Protein AF-A0AAN6JZK7-F1 (afdb_monomer_lite)

Foldseek 3Di:
DDDDDDDDDDDDDDDPPDDDPDDDPPDPDDDDDDDPPDPPPPDPPVVVVVLVVVLVVDDDLVQLLVCLLVLPLVSNVVSLVVVVVVDVSSVSSLVSSLVSNVVSVNVVNNVSSVVPD

Secondary structure (DSSP, 8-state):
-PPPPPPPPPPPPPP--------------PPP------------HHHHHHHHHHHTTSPP-HHHHHHHHHT-HHHHHHHHHHHHHH-S-HHHHHHHHHHHHHHTT-HHHHHHHHHH-

Organism: NCBI:txid329885

Radius of gyration: 25.12 Å; chains: 1; bounding box: 35×79×50 Å

pLDDT: mean 70.39, std 19.41, range [38.25, 94.88]

Structure (mmCIF, N/CA/C/O backbone):
data_AF-A0AAN6JZK7-F1
#
_entry.id   AF-A0AAN6JZK7-F1
#
loop_
_atom_site.group_PDB
_atom_site.id
_atom_site.type_symbol
_atom_site.label_atom_id
_atom_site.label_alt_id
_atom_site.label_comp_id
_atom_site.label_asym_id
_atom_site.label_entity_id
_atom_site.label_seq_id
_atom_site.pdbx_PDB_ins_code
_atom_site.Cartn_x
_atom_site.Cartn_y
_atom_site.Cartn_z
_atom_site.occupancy
_atom_site.B_iso_or_equiv
_atom_site.auth_seq_id
_atom_site.auth_comp_id
_atom_site.auth_asym_id
_atom_site.auth_atom_id
_atom_site.pdbx_PDB_model_num
ATOM 1 N N . MET A 1 1 ? -4.790 70.943 -19.851 1.00 48.44 1 MET A N 1
ATOM 2 C CA . MET A 1 1 ? -4.826 69.482 -19.622 1.00 48.44 1 MET A CA 1
ATOM 3 C C . MET A 1 1 ? -3.939 69.184 -18.420 1.00 48.44 1 MET A C 1
ATOM 5 O O . MET A 1 1 ? -2.760 69.496 -18.517 1.00 48.44 1 MET A O 1
ATOM 9 N N . PRO A 1 2 ? -4.460 68.701 -17.280 1.00 52.34 2 PRO A N 1
ATOM 10 C CA . PRO A 1 2 ? -3.614 68.235 -16.182 1.00 52.34 2 PRO A CA 1
ATOM 11 C C . PRO A 1 2 ? -3.160 66.784 -16.422 1.00 52.34 2 PRO A C 1
ATOM 13 O O . PRO A 1 2 ? -3.975 65.926 -16.756 1.00 52.34 2 PRO A O 1
ATOM 16 N N . SER A 1 3 ? -1.856 66.532 -16.283 1.00 62.81 3 SER A N 1
ATOM 17 C CA . SER A 1 3 ? -1.232 65.201 -16.359 1.00 62.81 3 SER A CA 1
ATOM 18 C C . SER A 1 3 ? -1.510 64.377 -15.090 1.00 62.81 3 SER A C 1
ATOM 20 O O . SER A 1 3 ? -1.619 64.965 -14.012 1.00 62.81 3 SER A O 1
ATOM 22 N N . PRO A 1 4 ? -1.619 63.037 -15.180 1.00 58.81 4 PRO A N 1
ATOM 23 C CA . PRO A 1 4 ? -2.001 62.191 -14.053 1.00 58.81 4 PRO A CA 1
ATOM 24 C C . PRO A 1 4 ? -0.870 62.037 -13.027 1.00 58.81 4 PRO A C 1
ATOM 26 O O . PRO A 1 4 ? 0.276 61.746 -13.366 1.00 58.81 4 PRO A O 1
ATOM 29 N N . THR A 1 5 ? -1.227 62.212 -11.757 1.00 57.31 5 THR A N 1
ATOM 30 C CA . THR A 1 5 ? -0.398 61.959 -10.577 1.00 57.31 5 THR A CA 1
ATOM 31 C C . THR A 1 5 ? -0.029 60.475 -10.517 1.00 57.31 5 THR A C 1
ATOM 33 O O . THR A 1 5 ? -0.909 59.625 -10.397 1.00 57.31 5 THR A O 1
ATOM 36 N N . ALA A 1 6 ? 1.260 60.148 -10.603 1.00 57.94 6 ALA A N 1
ATOM 37 C CA . ALA A 1 6 ? 1.738 58.787 -10.389 1.00 57.94 6 ALA A CA 1
ATOM 38 C C . ALA A 1 6 ? 1.538 58.397 -8.913 1.00 57.94 6 ALA A C 1
ATOM 40 O O . ALA A 1 6 ? 2.064 59.059 -8.017 1.00 57.94 6 ALA A O 1
ATOM 41 N N . SER A 1 7 ? 0.765 57.343 -8.649 1.00 60.81 7 SER A N 1
ATOM 42 C CA . SER A 1 7 ? 0.666 56.746 -7.314 1.00 60.81 7 SER A CA 1
ATOM 43 C C . SER A 1 7 ? 2.013 56.111 -6.937 1.00 60.81 7 SER A C 1
ATOM 45 O O . SER A 1 7 ? 2.541 55.334 -7.735 1.00 60.81 7 SER A O 1
ATOM 47 N N . PRO A 1 8 ? 2.596 56.402 -5.759 1.00 65.19 8 PRO A N 1
ATOM 48 C CA . PRO A 1 8 ? 3.817 55.731 -5.329 1.00 65.19 8 PRO A CA 1
ATOM 49 C C . PRO A 1 8 ? 3.525 54.253 -5.032 1.00 65.19 8 PRO A C 1
ATOM 51 O O . PRO A 1 8 ? 2.563 53.928 -4.335 1.00 65.19 8 PRO A O 1
ATOM 54 N N . MET A 1 9 ? 4.348 53.357 -5.581 1.00 72.19 9 MET A N 1
ATOM 55 C CA . MET A 1 9 ? 4.310 51.930 -5.256 1.00 72.19 9 MET A CA 1
ATOM 56 C C . MET A 1 9 ? 4.647 51.707 -3.771 1.00 72.19 9 MET A C 1
ATOM 58 O O . MET A 1 9 ? 5.535 52.388 -3.251 1.00 72.19 9 MET A O 1
ATOM 62 N N . PRO A 1 10 ? 3.991 50.753 -3.085 1.00 65.25 10 PRO A N 1
ATOM 63 C CA . PRO A 1 10 ? 4.375 50.367 -1.733 1.00 65.25 10 PRO A CA 1
ATOM 64 C C . PRO A 1 10 ? 5.765 49.718 -1.735 1.00 65.25 10 PRO A C 1
ATOM 66 O O . PRO A 1 10 ? 6.096 48.926 -2.619 1.00 65.25 10 PRO A O 1
ATOM 69 N N . SER A 1 11 ? 6.578 50.074 -0.742 1.00 57.72 11 SER A N 1
ATOM 70 C CA . SER A 1 11 ? 7.923 49.530 -0.544 1.00 57.72 11 SER A CA 1
ATOM 71 C C . SER A 1 11 ? 7.891 48.010 -0.319 1.00 57.72 11 SER A C 1
ATOM 73 O O . SER A 1 11 ? 6.941 47.514 0.296 1.00 57.72 11 SER A O 1
ATOM 75 N N . PRO A 1 12 ? 8.917 47.259 -0.765 1.00 64.50 12 PRO A N 1
ATOM 76 C CA . PRO A 1 12 ? 9.040 45.843 -0.431 1.00 64.50 12 PRO A CA 1
ATOM 77 C C . PRO A 1 12 ? 9.169 45.649 1.091 1.00 64.50 12 PRO A C 1
ATOM 79 O O . PRO A 1 12 ? 9.664 46.547 1.783 1.00 64.50 12 PRO A O 1
ATOM 82 N N . PRO A 1 13 ? 8.714 44.503 1.630 1.00 66.38 13 PRO A N 1
ATOM 83 C CA . PRO A 1 13 ? 8.859 44.201 3.046 1.00 66.38 13 PRO A CA 1
ATOM 84 C C . PRO A 1 13 ? 10.346 44.134 3.435 1.00 66.38 13 PRO A C 1
ATOM 86 O O . PRO A 1 13 ? 11.180 43.773 2.603 1.00 66.38 13 PRO A O 1
ATOM 89 N N . PRO A 1 14 ? 10.685 44.496 4.682 1.00 68.12 14 PRO A N 1
ATOM 90 C CA . PRO A 1 14 ? 12.061 44.471 5.160 1.00 68.12 14 PRO A CA 1
ATOM 91 C C . PRO A 1 14 ? 12.630 43.047 5.148 1.00 68.12 14 PRO A C 1
ATOM 93 O O . PRO A 1 14 ? 11.920 42.088 5.459 1.00 68.12 14 PRO A O 1
ATOM 96 N N . ASP A 1 15 ? 13.918 42.932 4.815 1.00 56.94 15 ASP A N 1
ATOM 97 C CA . ASP A 1 15 ? 14.681 41.688 4.902 1.00 56.94 15 ASP A CA 1
ATOM 98 C C . ASP A 1 15 ? 14.562 41.090 6.310 1.00 56.94 15 ASP A C 1
ATOM 100 O O . ASP A 1 15 ? 14.862 41.744 7.313 1.00 56.94 15 ASP A O 1
ATOM 104 N N . LEU A 1 16 ? 14.141 39.825 6.388 1.00 57.69 16 LEU A N 1
ATOM 105 C CA . LEU A 1 16 ? 14.170 39.033 7.616 1.00 57.69 16 LEU A CA 1
ATOM 106 C C . LEU A 1 16 ? 15.618 38.647 7.941 1.00 57.69 16 LEU A C 1
ATOM 108 O O . LEU A 1 16 ? 16.026 37.492 7.837 1.00 57.69 16 LEU A O 1
ATOM 112 N N . THR A 1 17 ? 16.420 39.623 8.357 1.00 54.66 17 THR A N 1
ATOM 113 C CA . THR A 1 17 ? 17.641 39.350 9.110 1.00 54.66 17 THR A CA 1
ATOM 114 C C . THR A 1 17 ? 17.256 38.849 10.496 1.00 54.66 17 THR A C 1
ATOM 116 O O . THR A 1 17 ? 16.885 39.646 11.358 1.00 54.66 17 THR A O 1
ATOM 119 N N . GLY A 1 18 ? 17.373 37.539 10.722 1.00 52.31 18 GLY A N 1
ATOM 120 C CA . GLY A 1 18 ? 17.450 36.994 12.075 1.00 52.31 18 GLY A CA 1
ATOM 121 C C . GLY A 1 18 ? 16.834 35.616 12.274 1.00 52.31 18 GLY A C 1
ATOM 122 O O . GLY A 1 18 ? 15.761 35.525 12.854 1.00 52.31 18 GLY A O 1
ATOM 123 N N . ILE A 1 19 ? 17.566 34.55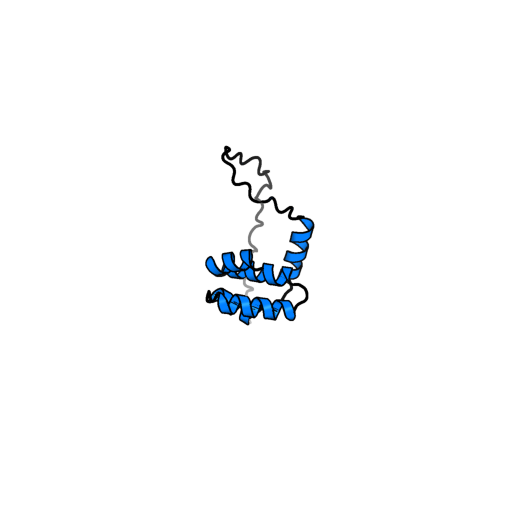4 11.925 1.00 50.53 19 ILE A N 1
ATOM 124 C CA . ILE A 1 19 ? 17.654 33.362 12.783 1.00 50.53 19 ILE A CA 1
ATOM 125 C C . ILE A 1 19 ? 19.125 32.912 12.775 1.00 50.53 19 ILE A C 1
ATOM 127 O O . ILE A 1 19 ? 19.642 32.592 11.703 1.00 50.53 19 ILE A O 1
ATOM 131 N N . PRO A 1 20 ? 19.839 32.915 13.915 1.00 45.69 20 PRO A N 1
ATOM 132 C CA . PRO A 1 20 ? 21.140 32.266 13.992 1.00 45.69 20 PRO A CA 1
ATOM 133 C C . PRO A 1 20 ? 20.961 30.752 13.823 1.00 45.69 20 PRO A C 1
ATOM 135 O O . PRO A 1 20 ? 20.184 30.124 14.536 1.00 45.69 20 PRO A O 1
ATOM 138 N N . ALA A 1 21 ? 21.687 30.172 12.869 1.00 50.34 21 ALA A N 1
ATOM 139 C CA . ALA A 1 21 ? 21.830 28.729 12.731 1.00 50.34 21 ALA A CA 1
ATOM 140 C C . ALA A 1 21 ? 22.766 28.217 13.836 1.00 50.34 21 ALA A C 1
ATOM 142 O O . ALA A 1 21 ? 23.980 28.288 13.696 1.00 50.34 21 ALA A O 1
ATOM 143 N N . ASN A 1 22 ? 22.183 27.788 14.951 1.00 39.94 22 ASN A N 1
ATOM 144 C CA . ASN A 1 22 ? 22.801 27.093 16.084 1.00 39.94 22 ASN A CA 1
ATOM 145 C C . ASN A 1 22 ? 21.596 26.488 16.839 1.00 39.94 22 ASN A C 1
ATOM 147 O O . ASN A 1 22 ? 20.656 27.215 17.127 1.00 39.94 22 ASN A O 1
ATOM 151 N N . GLU A 1 23 ? 21.438 25.188 17.059 1.00 38.25 23 GLU A N 1
ATOM 152 C CA . GLU A 1 23 ? 22.374 24.249 17.661 1.00 38.25 23 GLU A CA 1
ATOM 153 C C . GLU A 1 23 ? 22.064 22.807 17.231 1.00 38.25 23 GLU A C 1
ATOM 155 O O . GLU A 1 23 ? 20.919 22.406 17.026 1.00 38.25 23 GLU A O 1
ATOM 160 N N . TYR A 1 24 ? 23.151 22.052 17.116 1.00 44.56 24 TYR A N 1
ATOM 161 C CA . TYR A 1 24 ? 23.268 20.615 17.298 1.00 44.56 24 TYR A CA 1
ATOM 162 C C . TYR A 1 24 ? 22.161 20.018 18.182 1.00 44.56 24 TYR A C 1
ATOM 164 O O . TYR A 1 24 ? 22.041 20.363 19.355 1.00 44.56 24 TYR A O 1
ATOM 172 N N . PHE A 1 25 ? 21.405 19.059 17.648 1.00 45.41 25 PHE A N 1
ATOM 173 C CA . PHE A 1 25 ? 20.647 18.132 18.484 1.00 45.41 25 PHE A CA 1
ATOM 174 C C . PHE A 1 25 ? 21.636 17.137 19.104 1.00 45.41 25 PHE A C 1
ATOM 176 O O . PHE A 1 25 ? 21.871 16.064 18.551 1.00 45.41 25 PHE A O 1
ATOM 183 N N . GLU A 1 26 ? 22.253 17.520 20.223 1.00 43.19 26 GLU A N 1
ATOM 184 C CA . GLU A 1 26 ? 22.853 16.555 21.141 1.00 43.19 26 GLU A CA 1
ATOM 185 C C . GLU A 1 26 ? 21.751 15.837 21.937 1.00 43.19 26 GLU A C 1
ATOM 187 O O . GLU A 1 26 ? 20.857 16.454 22.516 1.00 43.19 26 GLU A O 1
ATOM 192 N N . ASP A 1 27 ? 21.854 14.508 21.948 1.00 45.72 27 ASP A N 1
ATOM 193 C CA . ASP A 1 27 ? 21.596 13.649 23.100 1.00 45.72 27 ASP A CA 1
ATOM 194 C C . ASP A 1 27 ? 20.208 13.690 23.763 1.00 45.72 27 ASP A C 1
ATOM 196 O O . ASP A 1 27 ? 20.043 14.030 24.935 1.00 45.72 27 ASP A O 1
ATOM 200 N N . PHE A 1 28 ? 19.209 13.129 23.073 1.00 40.56 28 PHE A N 1
ATOM 201 C CA . PHE A 1 28 ? 18.081 12.495 23.766 1.00 40.56 28 PHE A CA 1
ATOM 202 C C . PHE A 1 28 ? 18.496 11.110 24.297 1.00 40.56 28 PHE A C 1
ATOM 204 O O . PHE A 1 28 ? 18.203 10.071 23.704 1.00 40.56 28 PHE A O 1
ATOM 211 N N . TYR A 1 29 ? 19.171 11.095 25.451 1.00 43.44 29 TYR A N 1
ATOM 212 C CA . TYR A 1 29 ? 19.273 9.903 26.297 1.00 43.44 29 TYR A CA 1
ATOM 213 C C . TYR A 1 29 ? 17.881 9.544 26.832 1.00 43.44 29 TYR A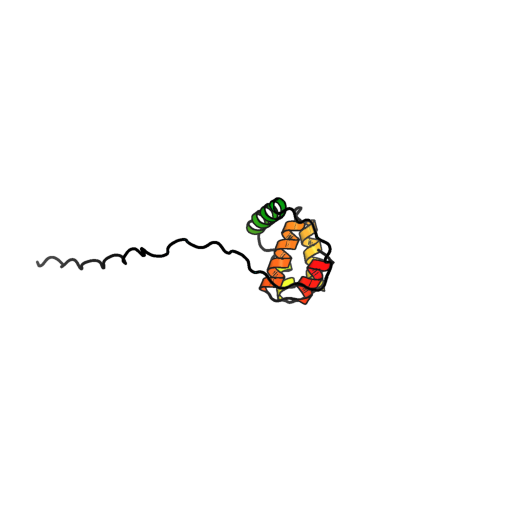 C 1
ATOM 215 O O . TYR A 1 29 ? 17.376 10.163 27.769 1.00 43.44 29 TYR A O 1
ATOM 223 N N . LEU A 1 30 ? 17.260 8.517 26.253 1.00 45.69 30 LEU A N 1
ATOM 224 C CA . LEU A 1 30 ? 16.125 7.824 26.860 1.00 45.69 30 LEU A CA 1
ATOM 225 C C . LEU A 1 30 ? 16.657 6.699 27.768 1.00 45.69 30 LEU A C 1
ATOM 227 O O . LEU A 1 30 ? 17.516 5.929 27.332 1.00 45.69 30 LEU A O 1
ATOM 231 N N . PRO A 1 31 ? 16.187 6.583 29.025 1.00 43.28 31 PRO A N 1
ATOM 232 C CA . PRO A 1 31 ? 16.622 5.522 29.925 1.00 43.28 31 PRO A CA 1
ATOM 233 C C . PRO A 1 31 ? 16.111 4.154 29.449 1.00 43.28 31 PRO A C 1
ATOM 235 O O . PRO A 1 31 ? 14.979 4.011 28.987 1.00 43.28 31 PRO A O 1
ATOM 238 N N . ALA A 1 32 ? 16.994 3.164 29.559 1.00 45.78 32 ALA A N 1
ATOM 239 C CA . ALA A 1 32 ? 16.866 1.822 29.013 1.00 45.78 32 ALA A CA 1
ATOM 240 C C . ALA A 1 32 ? 15.899 0.895 29.781 1.00 45.78 32 ALA A C 1
ATOM 242 O O . ALA A 1 32 ? 15.886 0.912 31.011 1.00 45.78 32 ALA A O 1
ATOM 243 N N . GLU A 1 33 ? 15.217 0.035 28.999 1.00 45.00 33 GLU A N 1
ATOM 244 C CA . GLU A 1 33 ? 14.802 -1.377 29.228 1.00 45.00 33 GLU A CA 1
ATOM 245 C C . GLU A 1 33 ? 13.284 -1.681 29.107 1.00 45.00 33 GLU A C 1
ATOM 247 O O . GLU A 1 33 ? 12.471 -0.833 29.473 1.00 45.00 33 GLU A O 1
ATOM 252 N N . PRO A 1 34 ? 12.861 -2.905 28.682 1.00 47.25 34 PRO A N 1
ATOM 253 C CA . PRO A 1 34 ? 13.641 -4.042 28.168 1.00 47.25 34 PRO A CA 1
ATOM 254 C C . PRO A 1 34 ? 13.236 -4.530 26.752 1.00 47.25 34 PRO A C 1
ATOM 256 O O . PRO A 1 34 ? 12.066 -4.606 26.385 1.00 47.25 34 PRO A O 1
ATOM 259 N N . SER A 1 35 ? 14.260 -4.923 25.987 1.00 47.28 35 SER A N 1
ATOM 260 C CA . SER A 1 35 ? 14.304 -5.908 24.889 1.00 47.28 35 SER A CA 1
ATOM 261 C C . SER A 1 35 ? 12.998 -6.331 24.188 1.00 47.28 35 SER A C 1
ATOM 263 O O . SER A 1 35 ? 12.424 -7.379 24.483 1.00 47.28 35 SER A O 1
ATOM 265 N N . LEU A 1 36 ? 12.652 -5.631 23.105 1.00 40.97 36 LEU A N 1
ATOM 266 C CA . LEU A 1 36 ? 12.056 -6.264 21.926 1.00 40.97 36 LEU A CA 1
ATOM 267 C C . LEU A 1 36 ? 13.164 -6.385 20.884 1.00 40.97 36 LEU A C 1
ATOM 269 O O . LEU A 1 36 ? 13.491 -5.416 20.202 1.00 40.97 36 LEU A O 1
ATOM 273 N N . VAL A 1 37 ? 13.780 -7.566 20.786 1.00 44.66 37 VAL A N 1
ATOM 274 C CA . VAL A 1 37 ? 14.714 -7.877 19.696 1.00 44.66 37 VAL A CA 1
ATOM 275 C C . VAL A 1 37 ? 13.887 -7.998 18.418 1.00 44.66 37 VAL A C 1
ATOM 277 O O . VAL A 1 37 ? 13.497 -9.087 18.000 1.00 44.66 37 VAL A O 1
ATOM 280 N N . LEU A 1 38 ? 13.560 -6.854 17.820 1.00 46.28 38 LEU A N 1
ATOM 281 C CA . LEU A 1 38 ? 13.164 -6.796 16.425 1.00 46.28 38 LEU A CA 1
ATOM 282 C C . LEU A 1 38 ? 14.371 -7.275 15.613 1.00 46.28 38 LEU A C 1
ATOM 284 O O . LEU A 1 38 ? 15.498 -6.869 15.920 1.00 46.28 38 LEU A O 1
ATOM 288 N N . PRO A 1 39 ? 14.186 -8.149 14.610 1.00 40.22 39 PRO A N 1
ATOM 289 C CA . PRO A 1 39 ? 15.274 -8.473 13.707 1.00 40.22 39 PRO A CA 1
ATOM 290 C C . PRO A 1 39 ? 15.786 -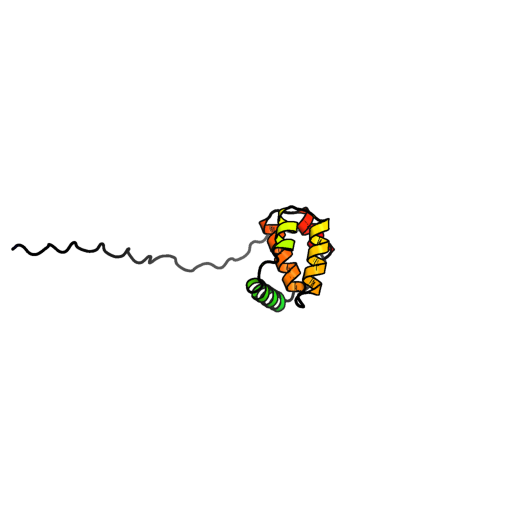7.153 13.138 1.00 40.22 39 PRO A C 1
ATOM 292 O O . PRO A 1 39 ? 15.031 -6.408 12.515 1.00 40.22 39 PRO A O 1
ATOM 295 N N . VAL A 1 40 ? 17.055 -6.843 13.416 1.00 43.69 40 VAL A N 1
ATOM 296 C CA . VAL A 1 40 ? 17.749 -5.706 12.820 1.00 43.69 40 VAL A CA 1
ATOM 297 C C . VAL A 1 40 ? 17.835 -6.018 11.337 1.00 43.69 40 VAL A C 1
ATOM 299 O O . VAL A 1 40 ? 18.762 -6.680 10.869 1.00 43.69 40 VAL A O 1
ATOM 302 N N . VAL A 1 41 ? 16.814 -5.598 10.596 1.00 48.53 41 VAL A N 1
ATOM 303 C CA . VAL A 1 41 ? 16.906 -5.471 9.154 1.00 48.53 41 VAL A CA 1
ATOM 304 C C . VAL A 1 41 ? 18.026 -4.460 8.964 1.00 48.53 41 VAL A C 1
ATOM 306 O O . VAL A 1 41 ? 17.888 -3.296 9.333 1.00 48.53 41 VAL A O 1
ATOM 309 N N . LYS A 1 42 ? 19.189 -4.924 8.501 1.00 44.56 42 LYS A N 1
ATOM 310 C CA . LYS A 1 42 ? 20.241 -4.036 8.013 1.00 44.56 42 LYS A CA 1
ATOM 311 C C . LYS A 1 42 ? 19.667 -3.351 6.786 1.00 44.56 42 LYS A C 1
ATOM 313 O O . LYS A 1 42 ? 19.761 -3.882 5.684 1.00 44.56 42 LYS A O 1
ATOM 318 N N . ILE A 1 43 ? 18.996 -2.230 7.003 1.00 49.81 43 ILE A N 1
ATOM 319 C CA . ILE A 1 43 ? 18.557 -1.392 5.909 1.00 49.81 43 ILE A CA 1
ATOM 320 C C . ILE A 1 43 ? 19.771 -0.562 5.520 1.00 49.81 43 ILE A C 1
ATOM 322 O O . ILE A 1 43 ? 20.275 0.217 6.327 1.00 49.81 43 ILE A O 1
ATOM 326 N N . ASP A 1 44 ? 20.287 -0.805 4.321 1.00 49.03 44 ASP A N 1
ATOM 327 C CA . ASP A 1 44 ? 21.368 -0.007 3.765 1.00 49.03 44 ASP A CA 1
ATOM 328 C C . ASP A 1 44 ? 20.810 1.401 3.476 1.00 49.03 44 ASP A C 1
ATOM 330 O O . ASP A 1 44 ? 19.875 1.532 2.675 1.00 49.03 44 ASP A O 1
ATOM 334 N N . PRO A 1 45 ? 21.280 2.457 4.164 1.00 50.69 45 PRO A N 1
ATOM 335 C CA . PRO A 1 45 ? 20.708 3.796 4.028 1.00 50.69 45 PRO A CA 1
ATOM 336 C C . PRO A 1 45 ? 20.845 4.349 2.603 1.00 50.69 45 PRO A C 1
ATOM 338 O O . PRO A 1 45 ? 20.009 5.148 2.180 1.00 50.69 45 PRO A O 1
ATOM 341 N N . GLU A 1 46 ? 21.840 3.889 1.837 1.00 52.66 46 GLU A N 1
ATOM 342 C CA . GLU A 1 46 ? 22.009 4.279 0.434 1.00 52.66 46 GLU A CA 1
ATOM 343 C C . GLU A 1 46 ? 20.933 3.656 -0.475 1.00 52.66 46 GLU A C 1
ATOM 345 O O . GLU A 1 46 ? 20.463 4.307 -1.407 1.00 52.66 46 GLU A O 1
ATOM 350 N N . SER A 1 47 ? 20.464 2.442 -0.155 1.00 51.47 47 SER A N 1
ATOM 351 C CA . SER A 1 47 ? 19.386 1.745 -0.878 1.00 51.47 47 SER A CA 1
ATOM 352 C C . SER A 1 47 ? 18.008 2.364 -0.625 1.00 51.47 47 SER A C 1
ATOM 354 O O . SER A 1 47 ? 17.202 2.466 -1.551 1.00 51.47 47 SER A O 1
ATOM 356 N N . LEU A 1 48 ? 17.735 2.808 0.608 1.00 54.12 48 LEU A N 1
ATOM 357 C CA . LEU A 1 48 ? 16.480 3.493 0.951 1.00 54.12 48 LEU A CA 1
ATOM 358 C C . LEU A 1 48 ? 16.300 4.783 0.153 1.00 54.12 48 LEU A C 1
ATOM 360 O O . LEU A 1 48 ? 15.189 5.114 -0.264 1.00 54.12 48 LEU A O 1
ATOM 364 N N . HIS A 1 49 ? 17.394 5.520 -0.045 1.00 53.47 49 HIS A N 1
ATOM 365 C CA . HIS A 1 49 ? 17.339 6.820 -0.692 1.00 53.47 49 HIS A CA 1
ATOM 366 C C . HIS A 1 49 ? 17.038 6.692 -2.187 1.00 53.47 49 HIS A C 1
ATOM 368 O O . HIS A 1 49 ? 16.224 7.449 -2.711 1.00 53.47 49 HIS A O 1
ATOM 374 N N . THR A 1 50 ? 17.612 5.697 -2.872 1.00 56.72 50 THR A N 1
ATOM 375 C CA . THR A 1 50 ? 17.324 5.461 -4.293 1.00 56.72 50 THR A CA 1
ATOM 376 C C . THR A 1 50 ? 15.886 5.019 -4.528 1.00 56.72 50 THR A C 1
ATOM 378 O O . THR A 1 50 ? 15.231 5.564 -5.413 1.00 56.72 50 THR A O 1
ATOM 381 N N . ASP A 1 51 ? 15.356 4.098 -3.720 1.00 57.88 51 ASP A N 1
ATOM 382 C CA . ASP A 1 51 ? 13.987 3.598 -3.901 1.00 57.88 51 ASP A CA 1
ATOM 383 C C . ASP A 1 51 ? 12.941 4.675 -3.584 1.00 57.88 51 ASP A C 1
ATOM 385 O O . ASP A 1 51 ? 11.934 4.790 -4.287 1.00 57.88 51 ASP A O 1
ATOM 389 N N . PHE A 1 52 ? 13.212 5.528 -2.589 1.00 57.28 52 PHE A N 1
ATOM 390 C CA . PHE A 1 52 ? 12.390 6.700 -2.292 1.00 57.28 52 PHE A CA 1
ATOM 391 C C . PHE A 1 52 ? 12.407 7.715 -3.443 1.00 57.28 52 PHE A C 1
ATOM 393 O O . PHE A 1 52 ? 11.348 8.131 -3.912 1.00 57.28 52 PHE A O 1
ATOM 400 N N . LEU A 1 53 ? 13.586 8.070 -3.962 1.00 58.12 53 LEU A N 1
ATOM 401 C CA . LEU A 1 53 ? 13.708 8.992 -5.097 1.00 58.12 53 LEU A CA 1
ATOM 402 C C . LEU A 1 53 ? 13.025 8.449 -6.362 1.00 58.12 53 LEU A C 1
ATOM 404 O O . LEU A 1 53 ? 12.417 9.218 -7.104 1.00 58.12 53 LEU A O 1
ATOM 408 N N . ILE A 1 54 ? 13.072 7.133 -6.589 1.00 61.38 54 ILE A N 1
ATOM 409 C CA . ILE A 1 54 ? 12.359 6.481 -7.693 1.00 61.38 54 ILE A CA 1
ATOM 410 C C . ILE A 1 54 ? 10.840 6.492 -7.445 1.00 61.38 54 ILE A C 1
ATOM 412 O O . ILE A 1 54 ? 10.085 6.760 -8.379 1.00 61.38 54 ILE A O 1
ATOM 416 N N . SER A 1 55 ? 10.379 6.278 -6.204 1.00 58.06 55 SER A N 1
ATOM 417 C CA . SER A 1 55 ? 8.945 6.335 -5.858 1.00 58.06 55 SER A CA 1
ATOM 418 C C . SER A 1 55 ? 8.328 7.714 -6.078 1.00 58.06 55 SER A C 1
ATOM 420 O O . SER A 1 55 ? 7.209 7.802 -6.572 1.00 58.06 55 SER A O 1
ATOM 422 N N . MET A 1 56 ? 9.089 8.788 -5.839 1.00 59.12 56 MET A N 1
ATOM 423 C CA . MET A 1 56 ? 8.662 10.170 -6.098 1.00 59.12 56 MET A CA 1
ATOM 424 C C . MET A 1 56 ? 8.422 10.459 -7.591 1.00 59.12 56 MET A C 1
ATOM 426 O O . MET A 1 56 ? 7.778 11.450 -7.932 1.00 59.12 56 MET A O 1
ATOM 430 N N . GLY A 1 57 ? 8.953 9.615 -8.485 1.00 56.09 57 GLY A N 1
ATOM 431 C CA . GLY A 1 57 ? 8.776 9.717 -9.932 1.00 56.09 57 GLY A CA 1
ATOM 432 C C . GLY A 1 57 ? 7.745 8.752 -10.523 1.00 56.09 57 GLY A C 1
ATOM 433 O O . GLY A 1 57 ? 7.451 8.861 -11.716 1.00 56.09 57 GLY A O 1
ATOM 434 N N . GLN A 1 58 ? 7.202 7.805 -9.747 1.00 61.44 58 GLN A N 1
ATOM 435 C CA . GLN A 1 58 ? 6.208 6.861 -10.258 1.00 61.44 58 GLN A CA 1
ATOM 436 C C . GLN A 1 58 ? 4.789 7.446 -10.184 1.00 61.44 58 GLN A C 1
ATOM 438 O O . GLN A 1 58 ? 4.410 8.040 -9.174 1.00 61.44 58 GLN A O 1
ATOM 443 N N . PRO A 1 59 ? 3.977 7.287 -11.245 1.00 58.50 59 PRO A N 1
ATOM 444 C CA . PRO A 1 59 ? 2.594 7.739 -11.225 1.00 58.50 59 PRO A CA 1
ATOM 445 C C . PRO A 1 59 ? 1.774 6.931 -10.201 1.00 58.50 59 PRO A C 1
ATOM 447 O O . PRO A 1 59 ? 1.987 5.721 -10.087 1.00 58.50 59 PRO A O 1
ATOM 450 N N . PRO A 1 60 ? 0.817 7.565 -9.495 1.00 66.19 60 PRO A N 1
ATOM 451 C CA . PRO A 1 60 ? -0.043 6.886 -8.528 1.00 66.19 60 PRO A CA 1
ATOM 452 C C . PRO A 1 60 ? -0.781 5.711 -9.177 1.00 66.19 60 PRO A C 1
ATOM 454 O O . PRO A 1 60 ? -1.308 5.813 -10.294 1.00 66.19 60 PRO A O 1
ATOM 457 N N . HIS A 1 61 ? -0.815 4.576 -8.483 1.00 85.25 61 HIS A N 1
ATOM 458 C CA . HIS A 1 61 ? -1.488 3.372 -8.951 1.00 85.25 61 HIS A CA 1
ATOM 459 C C . HIS A 1 61 ? -2.979 3.478 -8.620 1.00 85.25 61 HIS A C 1
ATOM 461 O O . HIS A 1 61 ? -3.443 2.880 -7.660 1.00 85.25 61 HIS A O 1
ATOM 467 N N . LEU A 1 62 ? -3.734 4.222 -9.437 1.00 85.69 62 LEU A N 1
ATOM 468 C CA . LEU A 1 62 ? -5.107 4.667 -9.143 1.00 85.69 62 LEU A CA 1
ATOM 469 C C . LEU A 1 62 ? -6.026 3.605 -8.500 1.00 85.69 62 LEU A C 1
ATOM 471 O O . LEU A 1 62 ? -6.675 3.885 -7.495 1.00 85.69 62 LEU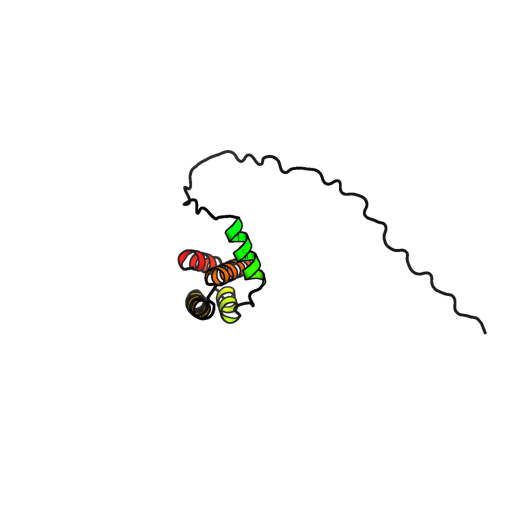 A O 1
ATOM 475 N N . GLU A 1 63 ? -6.077 2.392 -9.057 1.00 90.12 63 GLU A N 1
ATOM 476 C CA . GLU A 1 63 ? -6.925 1.310 -8.527 1.00 90.12 63 GLU A CA 1
ATOM 477 C C . GLU A 1 63 ? -6.393 0.725 -7.209 1.00 90.12 63 GLU A C 1
ATOM 479 O O . GLU A 1 63 ? -7.172 0.464 -6.294 1.00 90.12 63 GLU A O 1
ATOM 484 N N . LEU A 1 64 ? -5.070 0.592 -7.067 1.00 91.00 64 LEU A N 1
ATOM 485 C CA . LEU A 1 64 ? -4.436 0.170 -5.817 1.00 91.00 64 LEU A CA 1
ATOM 486 C C . LEU A 1 64 ? -4.617 1.238 -4.729 1.00 91.00 64 LEU A C 1
ATOM 488 O O . LEU A 1 64 ? -5.010 0.914 -3.614 1.00 91.00 64 LEU A O 1
ATOM 492 N N . ASP A 1 65 ? -4.418 2.512 -5.059 1.00 90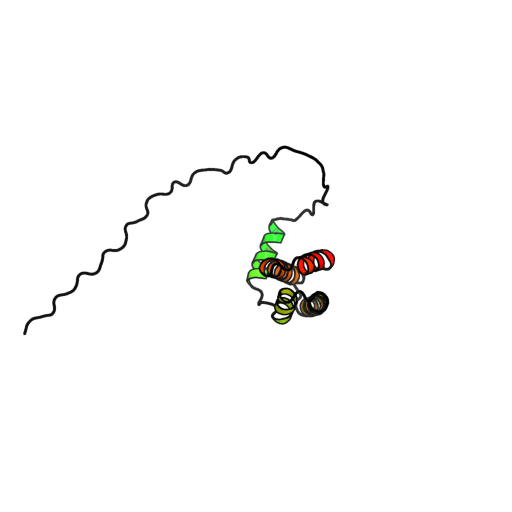.69 65 ASP A N 1
ATOM 493 C CA . ASP A 1 65 ? -4.571 3.634 -4.129 1.00 90.69 65 ASP A CA 1
ATOM 494 C C . ASP A 1 65 ? -6.014 3.775 -3.639 1.00 90.69 65 ASP A C 1
ATOM 496 O O . ASP A 1 65 ? -6.254 4.130 -2.483 1.00 90.69 65 ASP A O 1
ATOM 500 N N . LYS A 1 66 ? -6.981 3.473 -4.511 1.00 93.31 66 LYS A N 1
ATOM 501 C CA . LYS A 1 66 ? -8.401 3.409 -4.167 1.00 93.31 66 LYS A CA 1
ATOM 502 C C . LYS A 1 66 ? -8.710 2.206 -3.278 1.00 93.31 66 LYS A C 1
ATOM 504 O O . LYS A 1 66 ? -9.402 2.359 -2.276 1.00 93.31 66 LYS A O 1
ATOM 509 N N . ALA A 1 67 ? -8.195 1.022 -3.608 1.00 93.38 67 ALA A N 1
ATOM 510 C CA . ALA A 1 67 ? -8.352 -0.158 -2.762 1.00 93.38 67 ALA A CA 1
ATOM 511 C C . ALA A 1 67 ? -7.797 0.103 -1.351 1.00 93.38 67 ALA A C 1
ATOM 513 O O . ALA A 1 67 ? -8.483 -0.154 -0.361 1.00 93.38 67 ALA A O 1
ATOM 514 N N . ILE A 1 68 ? -6.616 0.725 -1.268 1.00 94.12 68 ILE A N 1
ATOM 515 C CA . ILE A 1 68 ? -5.995 1.146 -0.011 1.00 94.12 68 ILE A CA 1
ATOM 516 C C . ILE A 1 68 ? -6.898 2.137 0.721 1.00 94.12 68 ILE A C 1
ATOM 518 O O . ILE A 1 68 ? -7.246 1.872 1.864 1.00 94.12 68 ILE A O 1
ATOM 522 N N . SER A 1 69 ? -7.335 3.231 0.087 1.00 93.31 69 SER A N 1
ATOM 523 C CA . SER A 1 69 ? -8.134 4.264 0.769 1.00 93.31 69 SER A CA 1
ATOM 524 C C . SER A 1 69 ? -9.483 3.762 1.290 1.00 93.31 69 SER A C 1
ATOM 526 O O . SER A 1 69 ? -9.995 4.292 2.274 1.00 93.31 69 SER A O 1
ATOM 528 N N . THR A 1 70 ? -10.047 2.731 0.657 1.00 94.12 70 THR A N 1
ATOM 529 C CA . THR A 1 70 ? -11.290 2.079 1.100 1.00 94.12 70 THR A CA 1
ATOM 530 C C . THR A 1 70 ? -11.092 1.025 2.192 1.00 94.12 70 THR A C 1
ATOM 532 O O . THR A 1 70 ? -12.078 0.582 2.777 1.00 94.12 70 THR A O 1
ATOM 535 N N . GLY A 1 71 ? -9.850 0.621 2.481 1.00 91.56 71 GLY A N 1
ATOM 536 C CA . GLY A 1 71 ? -9.552 -0.431 3.456 1.00 91.56 71 GLY A CA 1
ATOM 537 C C . GLY A 1 71 ? -9.894 -1.851 2.981 1.00 91.56 71 GLY A C 1
ATOM 538 O O . GLY A 1 71 ? -9.985 -2.767 3.799 1.00 91.56 71 GLY A O 1
ATOM 539 N N . ASP A 1 72 ? -10.114 -2.063 1.678 1.00 94.12 72 ASP A N 1
ATOM 540 C CA . ASP A 1 72 ? -10.471 -3.377 1.129 1.00 94.12 72 ASP A CA 1
ATOM 541 C C . ASP A 1 72 ? -9.226 -4.259 0.956 1.00 94.12 72 ASP A C 1
ATOM 543 O O . ASP A 1 72 ? -8.590 -4.304 -0.099 1.00 94.12 72 ASP A O 1
ATOM 547 N N . ASN A 1 73 ? -8.890 -4.998 2.013 1.00 90.88 73 ASN A N 1
ATOM 548 C CA . ASN A 1 73 ? -7.726 -5.883 2.063 1.00 90.88 73 ASN A CA 1
ATOM 549 C C . ASN A 1 73 ? -7.655 -6.891 0.901 1.00 90.88 73 ASN A C 1
ATOM 551 O O . ASN A 1 73 ? -6.565 -7.186 0.409 1.00 90.88 73 ASN A O 1
ATOM 555 N N . VAL A 1 74 ? -8.792 -7.441 0.461 1.00 92.62 74 VAL A N 1
ATOM 556 C CA . VAL A 1 74 ? -8.813 -8.443 -0.619 1.00 92.62 74 VAL A CA 1
ATOM 557 C C . VAL A 1 74 ? -8.446 -7.777 -1.939 1.00 92.62 74 VAL A C 1
ATOM 559 O O . VAL A 1 74 ? -7.627 -8.292 -2.703 1.00 92.62 74 VAL A O 1
ATOM 562 N N . HIS A 1 75 ? -9.019 -6.602 -2.182 1.00 93.06 75 HIS A N 1
ATOM 563 C CA . HIS A 1 75 ? -8.758 -5.822 -3.381 1.00 93.06 75 HIS A CA 1
ATOM 564 C C . HIS A 1 75 ? -7.318 -5.299 -3.419 1.00 93.06 75 HIS A C 1
ATOM 566 O O . HIS A 1 75 ? -6.684 -5.353 -4.470 1.00 93.06 75 HIS A O 1
ATOM 572 N N . VAL A 1 76 ? -6.766 -4.890 -2.269 1.00 92.50 76 VAL A N 1
ATOM 573 C CA . VAL A 1 76 ? -5.363 -4.465 -2.145 1.00 92.50 76 VAL A CA 1
ATOM 574 C C . VAL A 1 76 ? -4.405 -5.575 -2.575 1.00 92.50 76 VAL A C 1
ATOM 576 O O . VAL A 1 76 ? -3.497 -5.309 -3.355 1.00 92.50 76 VAL A O 1
ATOM 579 N N . ILE A 1 77 ? -4.600 -6.820 -2.128 1.00 92.44 77 ILE A N 1
ATOM 580 C CA . ILE A 1 77 ? -3.716 -7.936 -2.517 1.00 92.44 77 ILE A CA 1
ATOM 581 C C . ILE A 1 77 ? -3.798 -8.222 -4.018 1.00 92.44 77 ILE A C 1
ATOM 583 O O . ILE A 1 77 ? -2.766 -8.414 -4.666 1.00 92.44 77 ILE A O 1
ATOM 587 N N . ASN A 1 78 ? -5.010 -8.226 -4.576 1.00 92.62 78 ASN A N 1
ATOM 588 C CA . ASN A 1 78 ? -5.216 -8.475 -6.001 1.00 92.62 78 ASN A CA 1
ATOM 589 C C . ASN A 1 78 ? -4.548 -7.392 -6.859 1.00 92.62 78 ASN A C 1
ATOM 591 O O . ASN A 1 78 ? -3.804 -7.708 -7.790 1.00 92.62 78 ASN A O 1
ATOM 595 N N . GLU A 1 79 ? -4.764 -6.123 -6.515 1.00 92.31 79 GLU A N 1
ATOM 596 C CA . GLU A 1 79 ? -4.187 -4.996 -7.243 1.00 92.31 79 GLU A CA 1
ATOM 597 C C . GLU A 1 79 ? -2.678 -4.900 -7.047 1.00 92.31 79 GLU A C 1
ATOM 599 O O . GLU A 1 79 ? -1.960 -4.666 -8.016 1.00 92.31 79 GLU A O 1
ATOM 604 N N . LEU A 1 80 ? -2.161 -5.181 -5.849 1.00 90.19 80 LEU A N 1
ATOM 605 C CA . LEU A 1 80 ? -0.722 -5.236 -5.606 1.00 90.19 80 LEU A CA 1
ATOM 606 C C . LEU A 1 80 ? -0.056 -6.307 -6.482 1.00 90.19 80 LEU A C 1
ATOM 608 O O . LEU A 1 80 ? 0.968 -6.040 -7.109 1.00 90.19 80 LEU A O 1
ATOM 612 N N . GLY A 1 81 ? -0.649 -7.500 -6.584 1.00 89.62 81 GLY A N 1
ATOM 613 C CA . GLY A 1 81 ? -0.167 -8.556 -7.479 1.00 89.62 81 GLY A CA 1
ATOM 614 C C . GLY A 1 81 ? -0.204 -8.137 -8.951 1.00 89.62 81 GLY A C 1
ATOM 615 O O . GLY A 1 81 ? 0.775 -8.322 -9.680 1.00 89.62 81 GLY A O 1
ATOM 616 N N . ARG A 1 82 ? -1.305 -7.506 -9.381 1.00 90.25 82 ARG A N 1
ATOM 617 C CA . ARG A 1 82 ? -1.468 -6.988 -10.746 1.00 90.25 82 ARG A CA 1
ATOM 618 C C . ARG A 1 82 ? -0.411 -5.934 -11.073 1.00 90.25 82 ARG A C 1
ATOM 620 O O . ARG A 1 82 ? 0.262 -6.054 -12.095 1.00 90.25 82 ARG A O 1
ATOM 627 N N . VAL A 1 83 ? -0.214 -4.945 -10.207 1.00 88.75 83 VAL A N 1
ATOM 628 C CA . VAL A 1 83 ? 0.769 -3.872 -10.400 1.00 88.75 83 VAL A CA 1
ATOM 629 C C . VAL A 1 83 ? 2.193 -4.439 -10.402 1.00 88.75 83 VAL A C 1
ATOM 631 O O . VAL A 1 83 ? 2.951 -4.143 -11.320 1.00 88.75 83 VAL A O 1
ATOM 634 N N . ARG A 1 84 ? 2.546 -5.355 -9.490 1.00 87.06 84 ARG A N 1
ATOM 635 C CA . ARG A 1 84 ? 3.868 -6.021 -9.499 1.00 87.06 84 ARG A CA 1
ATOM 636 C C . ARG A 1 84 ? 4.154 -6.791 -10.788 1.00 87.06 84 ARG A C 1
ATOM 638 O O . ARG A 1 84 ? 5.308 -6.906 -11.179 1.00 87.06 84 ARG A O 1
ATOM 645 N N . SER A 1 85 ? 3.126 -7.319 -11.453 1.00 86.19 85 SER A N 1
ATOM 646 C CA . SER A 1 85 ? 3.294 -7.983 -12.754 1.00 86.19 85 SER A CA 1
ATOM 647 C C . SER A 1 85 ? 3.508 -7.005 -13.918 1.00 86.19 85 SER A C 1
ATOM 649 O O . SER A 1 85 ? 4.096 -7.375 -14.931 1.00 86.19 85 SER A O 1
ATOM 651 N N . GLN A 1 86 ? 3.036 -5.763 -13.779 1.00 84.06 86 GLN A N 1
ATOM 652 C CA . GLN A 1 86 ? 3.099 -4.725 -14.813 1.00 84.06 86 GLN A CA 1
ATOM 653 C C . GLN A 1 86 ? 4.337 -3.838 -14.683 1.00 84.06 86 GLN A C 1
ATOM 655 O O . GLN A 1 86 ? 4.843 -3.340 -15.687 1.00 84.06 86 GLN A O 1
ATOM 660 N N . TYR A 1 87 ? 4.825 -3.653 -13.457 1.00 79.00 87 TYR A N 1
ATOM 661 C CA . TYR A 1 87 ? 5.951 -2.786 -13.153 1.00 79.00 87 TYR A CA 1
ATOM 662 C C . TYR A 1 87 ? 7.110 -3.614 -12.585 1.00 79.00 87 TYR A C 1
ATOM 664 O O . TYR A 1 87 ? 6.954 -4.259 -11.549 1.00 79.00 87 TYR A O 1
ATOM 672 N N . PRO A 1 88 ? 8.303 -3.574 -13.207 1.00 75.44 88 PRO A N 1
ATOM 673 C CA . PRO A 1 88 ? 9.454 -4.368 -12.767 1.00 75.44 88 PRO A CA 1
ATOM 674 C C . PRO A 1 88 ? 10.034 -3.909 -11.417 1.00 75.44 88 PRO A C 1
ATOM 676 O O . PRO A 1 88 ? 10.845 -4.609 -10.819 1.00 75.44 88 PRO A O 1
ATOM 679 N N . GLN A 1 89 ? 9.628 -2.736 -10.926 1.00 78.69 89 GLN A N 1
ATOM 680 C CA . GLN A 1 89 ? 10.113 -2.126 -9.689 1.00 78.69 89 GLN A CA 1
ATOM 681 C C . GLN A 1 89 ? 9.184 -2.452 -8.509 1.00 78.69 89 GLN A C 1
ATOM 683 O O . GLN A 1 89 ? 8.553 -1.566 -7.936 1.00 78.69 89 GLN A O 1
ATOM 688 N N . SER A 1 90 ? 9.102 -3.731 -8.132 1.00 78.81 90 SER A N 1
ATOM 689 C CA . SER A 1 90 ? 8.175 -4.197 -7.087 1.00 78.81 90 SER A CA 1
ATOM 690 C C . SER A 1 90 ? 8.372 -3.523 -5.728 1.00 78.81 90 SER A C 1
ATOM 692 O O . SER A 1 90 ? 7.395 -3.293 -5.019 1.00 78.81 90 SER A O 1
ATOM 694 N N . ASN A 1 91 ? 9.616 -3.194 -5.370 1.00 81.31 91 ASN A N 1
ATOM 695 C CA . ASN A 1 91 ? 9.936 -2.537 -4.099 1.00 81.31 91 ASN A CA 1
ATOM 696 C C . ASN A 1 91 ? 9.379 -1.114 -4.054 1.00 81.31 91 ASN A C 1
ATOM 698 O O . ASN A 1 91 ? 8.851 -0.684 -3.036 1.00 81.31 91 ASN A O 1
ATOM 702 N N . VAL A 1 92 ? 9.445 -0.406 -5.181 1.00 81.44 92 VAL A N 1
ATOM 703 C CA . VAL A 1 92 ? 8.932 0.959 -5.305 1.00 81.44 92 VAL A CA 1
ATOM 704 C C . VAL A 1 92 ? 7.408 0.951 -5.203 1.00 81.44 92 VAL A C 1
ATOM 706 O O . VAL A 1 92 ? 6.848 1.706 -4.414 1.00 81.44 92 VAL A O 1
ATOM 709 N N . THR A 1 93 ? 6.741 0.026 -5.902 1.00 84.62 93 THR A N 1
ATOM 710 C CA . THR A 1 93 ? 5.289 -0.181 -5.783 1.00 84.62 93 THR A CA 1
ATOM 711 C C . THR A 1 93 ? 4.865 -0.456 -4.339 1.00 84.62 93 THR A C 1
ATOM 713 O O . THR A 1 93 ? 3.887 0.123 -3.868 1.00 84.62 93 THR A O 1
ATOM 716 N N . LEU A 1 94 ? 5.593 -1.322 -3.626 1.00 88.12 94 LEU A N 1
ATOM 717 C CA . LEU A 1 94 ? 5.300 -1.627 -2.227 1.00 88.12 94 LEU A CA 1
ATOM 718 C C . LEU A 1 94 ? 5.484 -0.398 -1.327 1.00 88.12 94 LEU A C 1
ATOM 720 O O . LEU A 1 94 ? 4.605 -0.103 -0.522 1.00 88.12 94 LEU A O 1
ATOM 724 N N . SER A 1 95 ? 6.584 0.340 -1.482 1.00 87.12 95 SER A N 1
ATOM 725 C CA . SER A 1 95 ? 6.849 1.562 -0.715 1.00 87.12 95 SER A CA 1
ATOM 726 C C . SER A 1 95 ? 5.765 2.620 -0.930 1.00 87.12 95 SER A C 1
ATOM 728 O O . SER A 1 95 ? 5.260 3.187 0.038 1.00 87.12 95 SER A O 1
ATOM 730 N N . THR A 1 96 ? 5.336 2.835 -2.176 1.00 86.25 96 THR A N 1
ATOM 731 C CA . THR A 1 96 ? 4.231 3.751 -2.498 1.00 86.25 96 THR A CA 1
ATOM 732 C C . THR A 1 96 ? 2.920 3.296 -1.853 1.00 86.25 96 THR A C 1
ATOM 734 O O . THR A 1 96 ? 2.219 4.108 -1.253 1.00 86.25 96 THR A O 1
ATOM 737 N N . ALA A 1 97 ? 2.613 1.994 -1.891 1.00 89.44 97 ALA A N 1
ATOM 738 C CA . ALA A 1 97 ? 1.426 1.438 -1.241 1.00 89.44 97 ALA A CA 1
ATOM 739 C C . ALA A 1 97 ? 1.460 1.606 0.291 1.00 89.44 97 ALA A C 1
ATOM 741 O O . ALA A 1 97 ? 0.442 1.938 0.900 1.00 89.44 97 ALA A O 1
ATOM 742 N N . ILE A 1 98 ? 2.627 1.421 0.919 1.00 91.44 98 ILE A N 1
ATOM 743 C CA . ILE A 1 98 ? 2.826 1.641 2.359 1.00 91.44 98 ILE A CA 1
ATOM 744 C C . ILE A 1 98 ? 2.589 3.110 2.713 1.00 91.44 98 ILE A C 1
ATOM 746 O O . ILE A 1 98 ? 1.805 3.394 3.620 1.00 91.44 98 ILE A O 1
ATOM 750 N N . ASN A 1 99 ? 3.205 4.038 1.977 1.00 89.25 99 ASN A N 1
ATOM 751 C CA . ASN A 1 99 ? 3.011 5.474 2.187 1.00 89.25 99 ASN A CA 1
ATOM 752 C C . ASN A 1 99 ? 1.532 5.845 2.063 1.00 89.25 99 ASN A C 1
ATOM 754 O O . ASN A 1 99 ? 0.989 6.533 2.925 1.00 89.25 99 ASN A O 1
ATOM 758 N N . ARG A 1 100 ? 0.844 5.302 1.055 1.00 90.25 100 ARG A N 1
ATOM 759 C CA . ARG A 1 100 ? -0.578 5.560 0.854 1.00 90.25 100 ARG A CA 1
ATOM 760 C C . ARG A 1 100 ? -1.451 5.025 1.989 1.00 90.25 100 ARG A C 1
ATOM 762 O O . ARG A 1 100 ? -2.405 5.690 2.390 1.00 90.25 100 ARG A O 1
ATOM 769 N N . ALA A 1 101 ? -1.132 3.846 2.523 1.00 92.31 101 ALA A N 1
ATOM 770 C CA . ALA A 1 101 ? -1.842 3.276 3.666 1.00 92.31 101 ALA A CA 1
ATOM 771 C C . ALA A 1 101 ? -1.659 4.125 4.933 1.00 92.31 101 ALA A C 1
ATOM 773 O O . ALA A 1 101 ? -2.612 4.280 5.694 1.00 92.31 101 ALA A O 1
ATOM 774 N N . ILE A 1 102 ? -0.471 4.710 5.128 1.00 90.81 102 ILE A N 1
ATOM 775 C CA . ILE A 1 102 ? -0.193 5.654 6.219 1.00 90.81 102 ILE A CA 1
ATOM 776 C C . ILE A 1 102 ? -1.002 6.942 6.033 1.00 90.81 102 ILE A C 1
ATOM 778 O O . ILE A 1 102 ? -1.706 7.346 6.953 1.00 90.81 102 ILE A O 1
ATOM 782 N N . GLU A 1 103 ? -0.961 7.551 4.845 1.00 91.44 103 GLU A N 1
ATOM 783 C CA . GLU A 1 103 ? -1.715 8.776 4.528 1.00 91.44 103 GLU A CA 1
ATOM 784 C C . GLU A 1 103 ? -3.227 8.619 4.717 1.00 91.44 103 GLU A C 1
ATOM 786 O O . GLU A 1 103 ? -3.907 9.561 5.112 1.00 91.44 103 GLU A O 1
ATOM 791 N N . CYS A 1 104 ? -3.762 7.437 4.404 1.00 91.19 104 CYS A N 1
ATOM 792 C CA . CYS A 1 104 ? -5.185 7.132 4.540 1.00 91.19 104 CYS A CA 1
ATOM 793 C C . CYS A 1 104 ? -5.559 6.585 5.929 1.00 91.19 104 CYS A C 1
ATOM 795 O O . CYS A 1 104 ? -6.717 6.221 6.127 1.00 91.19 104 CYS A O 1
ATOM 797 N N . GLU A 1 105 ? -4.603 6.487 6.861 1.00 94.19 105 GLU A N 1
ATOM 798 C CA . GLU A 1 105 ? -4.780 5.943 8.217 1.00 94.19 105 GLU A CA 1
ATOM 799 C C . GLU A 1 105 ? -5.312 4.493 8.250 1.00 94.19 105 GLU A C 1
ATOM 801 O O . GLU A 1 105 ? -5.991 4.055 9.181 1.00 94.19 105 GLU A O 1
ATOM 806 N N . GLN A 1 106 ? -4.974 3.697 7.234 1.00 94.88 106 GLN A N 1
ATOM 807 C CA . GLN A 1 106 ? -5.481 2.336 7.051 1.00 94.88 106 GLN A CA 1
ATOM 808 C C . GLN A 1 106 ? -4.576 1.311 7.737 1.00 94.88 106 GLN A C 1
ATOM 810 O O . GLN A 1 106 ? -3.813 0.586 7.096 1.00 94.88 106 GLN A O 1
ATOM 815 N N . LEU A 1 107 ? -4.665 1.236 9.068 1.00 92.19 107 LEU A N 1
ATOM 816 C CA . LEU A 1 107 ? -3.780 0.401 9.890 1.00 92.19 107 LEU A CA 1
ATOM 817 C C . LEU A 1 107 ? -3.806 -1.091 9.508 1.00 92.19 107 LEU A C 1
ATOM 819 O O . LEU A 1 107 ? -2.765 -1.747 9.508 1.00 92.19 107 LEU A O 1
ATOM 823 N N . GLU A 1 108 ? -4.975 -1.641 9.178 1.00 92.62 108 GLU A N 1
ATOM 824 C CA . GLU A 1 108 ? -5.097 -3.058 8.807 1.00 92.62 108 GLU A CA 1
ATOM 825 C C . GLU A 1 108 ? -4.497 -3.348 7.427 1.00 92.62 108 GLU A C 1
ATOM 827 O O . GLU A 1 108 ? -3.813 -4.359 7.256 1.00 92.62 108 GLU A O 1
ATOM 832 N N . VAL A 1 109 ? -4.652 -2.423 6.476 1.00 92.69 109 VAL A N 1
ATOM 833 C CA . VAL A 1 109 ? -3.990 -2.497 5.167 1.00 92.69 109 VAL A CA 1
ATOM 834 C C . VAL A 1 109 ? -2.476 -2.374 5.330 1.00 92.69 109 VAL A C 1
ATOM 836 O O . VAL A 1 109 ? -1.730 -3.137 4.725 1.00 92.69 109 VAL A O 1
ATOM 839 N N . LEU A 1 110 ? -1.996 -1.476 6.195 1.00 93.06 110 LEU A N 1
ATOM 840 C CA . LEU A 1 110 ? -0.568 -1.333 6.481 1.00 93.06 110 LEU A CA 1
ATOM 841 C C . LEU A 1 110 ? 0.028 -2.634 7.040 1.00 93.06 110 LEU A C 1
ATOM 843 O O . LEU A 1 110 ? 1.052 -3.106 6.548 1.00 93.06 110 LEU A O 1
ATOM 847 N N . LYS A 1 111 ? -0.630 -3.260 8.025 1.00 93.19 111 LYS A N 1
ATOM 848 C CA . LYS A 1 111 ? -0.208 -4.569 8.560 1.00 93.19 111 LYS A CA 1
ATOM 849 C C . LYS A 1 111 ? -0.186 -5.646 7.477 1.00 93.19 111 LYS A C 1
ATOM 851 O O . LYS A 1 111 ? 0.727 -6.469 7.450 1.00 93.19 111 LYS A O 1
ATOM 856 N N . LEU A 1 112 ? -1.186 -5.648 6.597 1.00 93.44 112 LEU A N 1
ATOM 857 C CA . LEU A 1 112 ? -1.278 -6.579 5.478 1.00 93.44 112 LEU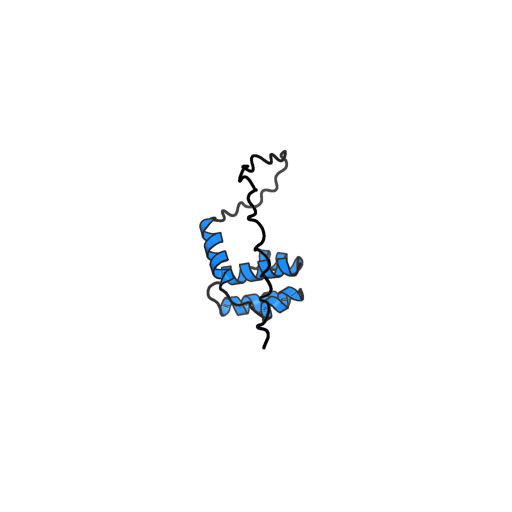 A CA 1
ATOM 858 C C . LEU A 1 112 ? -0.103 -6.403 4.506 1.00 93.44 112 LEU A C 1
ATOM 860 O O . LEU A 1 112 ? 0.552 -7.388 4.169 1.00 93.44 112 LEU A O 1
ATOM 864 N N . LEU A 1 113 ? 0.196 -5.163 4.110 1.00 91.69 113 LEU A N 1
ATOM 865 C CA . LEU A 1 113 ? 1.312 -4.823 3.226 1.00 91.69 113 LEU A CA 1
ATOM 866 C C . LEU A 1 113 ? 2.663 -5.199 3.844 1.00 91.69 113 LEU A C 1
ATOM 868 O O . LEU A 1 113 ? 3.502 -5.760 3.156 1.00 91.69 113 LEU A O 1
ATOM 872 N N . LEU A 1 114 ? 2.864 -4.989 5.147 1.00 90.06 114 LEU A N 1
ATOM 873 C CA . LEU A 1 114 ? 4.101 -5.399 5.829 1.00 90.06 114 LEU A CA 1
ATOM 874 C C . LEU A 1 114 ? 4.261 -6.924 5.931 1.00 90.06 114 LEU A C 1
ATOM 876 O O . LEU A 1 114 ? 5.378 -7.423 6.038 1.00 90.06 114 LEU A O 1
ATOM 880 N N . LYS A 1 115 ? 3.154 -7.675 5.916 1.00 89.88 115 LYS A N 1
ATOM 881 C CA . LYS A 1 115 ? 3.166 -9.142 5.996 1.00 89.88 115 LYS A CA 1
ATOM 882 C C . LYS A 1 115 ? 3.320 -9.819 4.629 1.00 89.88 115 LYS A C 1
ATOM 884 O O . LYS A 1 115 ? 3.849 -10.927 4.568 1.00 89.88 115 LYS A O 1
ATOM 889 N N . HIS A 1 116 ? 2.810 -9.196 3.566 1.00 79.31 116 HIS A N 1
ATOM 890 C CA . HIS A 1 116 ? 2.679 -9.800 2.232 1.00 79.31 116 HIS A CA 1
ATOM 891 C C . HIS A 1 116 ? 3.369 -9.018 1.100 1.00 79.31 116 HIS A C 1
ATOM 893 O O . HIS A 1 116 ? 3.301 -9.448 -0.054 1.00 79.31 116 HIS A O 1
ATOM 899 N N . GLY A 1 117 ? 3.991 -7.883 1.416 1.00 69.62 117 GLY A N 1
ATOM 900 C CA . GLY A 1 117 ? 4.752 -7.040 0.495 1.00 69.62 117 GLY A CA 1
ATOM 901 C C . GLY A 1 117 ? 6.010 -7.705 -0.032 1.00 69.62 117 GLY A C 1
ATOM 902 O O . GLY A 1 117 ? 6.759 -8.285 0.777 1.00 69.62 117 GLY A O 1
#

Sequence (117 aa):
MPSPTASPMPSPPPDLTGIPANEYFEDFYLPAEPSLVLPVVKIDPESLHTDFLISMGQPPHLELDKAISTGDNVHVINELGRVRSQYPQSNVTLSTAINRAIECEQLEVLKLLLKHG